Protein AF-A0A8J6BMU9-F1 (afdb_monomer)

pLDDT: mean 85.77, std 18.27, range [33.25, 98.38]

InterPro domains:
  IPR005627 CutC-like [PF03932] (1-77)
  IPR005627 CutC-like [PTHR12598] (1-85)
  IPR036822 CutC-like domain superfamily [G3DSA:3.20.20.380] (1-110)
  IPR036822 CutC-like domain superfamily [SSF110395] (2-91)

Organism: Eleutherodactylus coqui (NCBI:txid57060)

Foldseek 3Di:
DDPDPLVVLVVCLVVQEQEDEDCLPDQHVQVNLVSLLVSCVSCVNSHAYAYGHPDDPVCPVVSCVSNVHDHYDDPPDDDDDDPPPDDDDPVVVVVVVVVVVPDDPVVVVVVVVVPDD

Sequence (117 aa):
MVYDPLLAMETLISLGFERVLTSGCDSSALEGLPLIKRLVEQAKGRIIVMPGGGITERNLHRILEGAGVEEFHCSARSTKESLMKYRYGAELRSHLIQIISTLEHSEMSFLLSETTP

Solvent-accessible surface area (backbone atoms only — not comparable to full-atom values): 7165 Å² total; per-residue (Å²): 142,71,93,55,64,70,62,48,48,56,50,42,45,75,70,64,43,66,64,45,83,39,20,38,93,43,95,20,24,75,76,10,30,72,49,40,22,52,50,39,66,68,36,69,79,66,33,44,59,23,43,23,42,87,54,43,91,91,49,41,66,62,44,34,68,64,32,71,46,93,52,71,45,65,80,86,77,78,93,73,84,78,85,64,87,77,72,87,54,73,71,56,55,56,50,50,54,51,50,60,73,71,51,60,81,77,62,60,62,59,66,65,61,77,74,59,136

Structure (mmCIF, N/CA/C/O backbone):
data_AF-A0A8J6BMU9-F1
#
_entry.id   AF-A0A8J6BMU9-F1
#
loop_
_atom_site.group_PDB
_atom_site.id
_atom_site.type_symbol
_atom_site.label_atom_id
_atom_site.label_alt_id
_atom_site.label_comp_id
_atom_site.label_asym_id
_atom_site.label_entity_id
_atom_site.label_seq_id
_atom_site.pdbx_PDB_ins_code
_atom_site.Cartn_x
_atom_site.Cartn_y
_atom_site.Cartn_z
_atom_site.occupancy
_atom_site.B_iso_or_equiv
_atom_site.auth_seq_id
_atom_site.auth_comp_id
_atom_site.auth_asym_id
_atom_site.auth_atom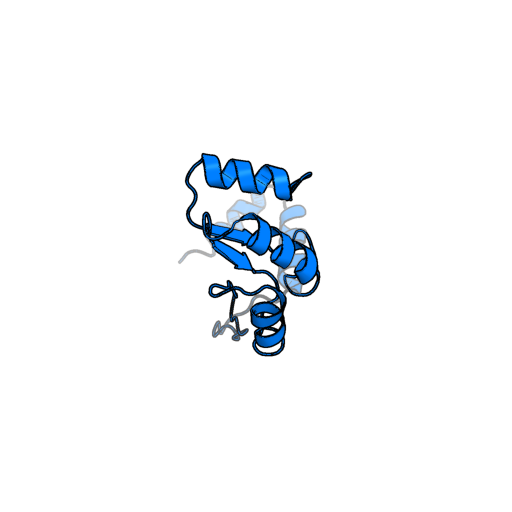_id
_atom_site.pdbx_PDB_model_num
ATOM 1 N N . MET A 1 1 ? 2.236 11.781 -1.111 1.00 79.81 1 MET A N 1
ATOM 2 C CA . MET A 1 1 ? 2.922 12.647 -0.131 1.00 79.81 1 MET A CA 1
ATOM 3 C C . MET A 1 1 ? 1.864 13.342 0.700 1.00 79.81 1 MET A C 1
ATOM 5 O O . MET A 1 1 ? 1.068 14.079 0.136 1.00 79.81 1 MET A O 1
ATOM 9 N N . VAL A 1 2 ? 1.819 13.052 1.998 1.00 96.44 2 VAL A N 1
ATOM 10 C CA . VAL A 1 2 ? 0.937 13.692 2.986 1.00 96.44 2 VAL A CA 1
ATOM 11 C C . VAL A 1 2 ? 1.763 13.968 4.236 1.00 96.44 2 VAL A C 1
ATOM 13 O O . VAL A 1 2 ? 2.700 13.222 4.511 1.00 96.44 2 VAL A O 1
ATOM 16 N N . TYR A 1 3 ? 1.447 15.039 4.960 1.00 95.94 3 TYR A N 1
ATOM 17 C CA . TYR A 1 3 ? 2.163 15.393 6.187 1.00 95.94 3 TYR A CA 1
ATOM 18 C C . TYR A 1 3 ? 1.796 14.456 7.347 1.00 95.94 3 TYR A C 1
ATOM 20 O O . TYR A 1 3 ? 2.681 13.868 7.960 1.00 95.94 3 TYR A O 1
ATOM 28 N N . ASP A 1 4 ? 0.494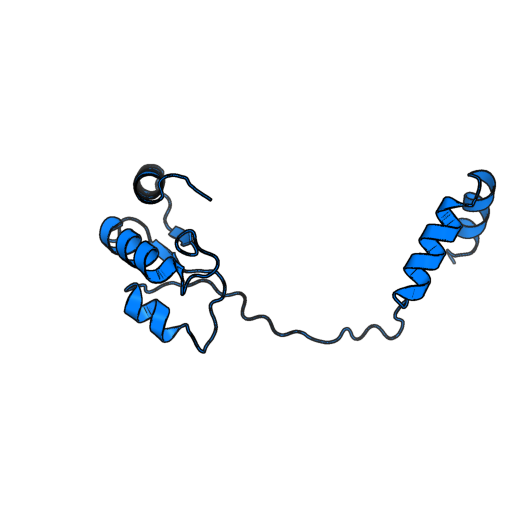 14.268 7.592 1.00 97.62 4 ASP A N 1
ATOM 29 C CA . ASP A 1 4 ? -0.027 13.337 8.597 1.00 97.62 4 ASP A CA 1
ATOM 30 C C . ASP A 1 4 ? -0.861 12.229 7.920 1.00 97.62 4 ASP A C 1
ATOM 32 O O . ASP A 1 4 ? -2.007 12.464 7.519 1.00 97.62 4 ASP A O 1
ATOM 36 N N . PRO A 1 5 ? -0.302 11.017 7.757 1.00 97.44 5 PRO A N 1
ATOM 37 C CA . PRO A 1 5 ? -0.991 9.905 7.110 1.00 97.44 5 PRO A CA 1
ATOM 38 C C . PRO A 1 5 ? -2.153 9.339 7.938 1.00 97.44 5 PRO A C 1
ATOM 40 O O . PRO A 1 5 ? -3.088 8.792 7.354 1.00 97.44 5 PRO A O 1
ATOM 43 N N . LEU A 1 6 ? -2.134 9.478 9.268 1.00 97.12 6 LEU A N 1
ATOM 44 C CA . LEU A 1 6 ? -3.194 8.958 10.138 1.00 97.12 6 LEU A CA 1
ATOM 45 C C . LEU A 1 6 ? -4.435 9.850 10.057 1.00 97.12 6 LEU A C 1
ATOM 47 O O . LEU A 1 6 ? -5.549 9.344 9.917 1.00 97.12 6 LEU A O 1
ATOM 51 N N . LEU A 1 7 ? -4.243 11.172 10.065 1.00 97.94 7 LEU A N 1
ATOM 52 C CA . LEU A 1 7 ? -5.329 12.131 9.853 1.00 97.94 7 LEU A CA 1
ATOM 53 C C . LEU A 1 7 ? -5.893 12.046 8.428 1.00 97.94 7 LEU A C 1
ATOM 55 O O . LEU A 1 7 ? -7.111 12.086 8.227 1.00 97.94 7 LEU A O 1
ATOM 59 N N . ALA A 1 8 ? -5.016 11.897 7.429 1.00 97.94 8 ALA A N 1
ATOM 60 C CA . ALA A 1 8 ? -5.438 11.720 6.044 1.00 97.94 8 ALA A CA 1
ATOM 61 C C . ALA A 1 8 ? -6.316 10.469 5.885 1.00 97.94 8 ALA A C 1
ATOM 63 O O . ALA A 1 8 ? -7.325 10.526 5.187 1.00 97.94 8 ALA A O 1
ATOM 64 N N . MET A 1 9 ? -5.991 9.373 6.578 1.00 97.62 9 MET A N 1
ATOM 65 C CA . MET A 1 9 ? -6.802 8.155 6.561 1.00 97.62 9 MET A CA 1
ATOM 66 C C . MET A 1 9 ? -8.228 8.394 7.073 1.00 97.62 9 MET A C 1
ATOM 68 O O . MET A 1 9 ? -9.184 8.030 6.394 1.00 97.62 9 MET A O 1
ATOM 72 N N . GLU A 1 10 ? -8.400 9.044 8.229 1.00 98.00 10 GLU A N 1
ATOM 73 C CA . GLU A 1 10 ? -9.744 9.350 8.754 1.00 98.00 10 GLU A CA 1
ATOM 74 C C . GLU A 1 10 ? -10.537 10.268 7.820 1.00 98.00 10 GLU A C 1
ATOM 76 O O . GLU A 1 10 ? -11.751 10.118 7.658 1.00 98.00 10 GLU A O 1
ATOM 81 N N . THR A 1 11 ? -9.840 11.188 7.152 1.00 98.19 11 THR A N 1
ATOM 82 C CA . THR A 1 11 ? -10.446 12.048 6.134 1.00 98.19 11 THR A CA 1
ATOM 83 C C . THR A 1 11 ? -10.955 11.222 4.952 1.00 98.19 11 THR A C 1
ATOM 85 O O . THR A 1 11 ? -12.101 11.387 4.543 1.00 98.19 11 THR A O 1
ATOM 88 N N . LEU A 1 12 ? -10.150 10.289 4.431 1.00 98.19 12 LEU A N 1
ATOM 89 C CA . LEU A 1 12 ? -10.549 9.407 3.327 1.00 98.19 12 LEU A CA 1
ATOM 90 C C . LEU A 1 12 ? -11.743 8.518 3.698 1.00 98.19 12 LEU A C 1
ATOM 92 O O . LEU A 1 12 ? -12.662 8.367 2.895 1.00 98.19 12 LEU A O 1
ATOM 96 N N . ILE A 1 13 ? -11.761 7.986 4.922 1.00 97.88 13 ILE A N 1
ATOM 97 C CA . ILE A 1 13 ? -12.886 7.198 5.444 1.00 97.88 13 ILE A CA 1
ATOM 98 C C . ILE A 1 13 ? -14.156 8.053 5.502 1.00 97.88 13 ILE A C 1
ATOM 100 O O . ILE A 1 13 ? -15.212 7.619 5.049 1.00 97.88 13 ILE A O 1
ATOM 104 N N . SER A 1 14 ? -14.054 9.285 6.006 1.00 98.12 14 SER A N 1
ATOM 105 C CA . SER A 1 14 ? -15.194 10.209 6.108 1.00 98.12 14 SER A CA 1
ATOM 106 C C . SER A 1 14 ? -15.754 10.612 4.740 1.00 98.12 14 SER A C 1
ATOM 108 O O . SER A 1 14 ? -16.949 10.861 4.610 1.00 98.12 14 SER A O 1
ATOM 110 N N . LEU A 1 15 ? -14.901 10.658 3.714 1.00 98.25 15 LEU A N 1
ATOM 111 C CA . LEU A 1 15 ? -15.293 10.922 2.328 1.00 98.25 15 LEU A CA 1
ATOM 112 C C . LEU A 1 15 ? -15.879 9.690 1.615 1.00 98.25 15 LEU A C 1
ATOM 114 O O . LEU A 1 15 ? -16.394 9.829 0.509 1.00 98.25 15 LEU A O 1
ATOM 118 N N . GLY A 1 16 ? -15.818 8.502 2.226 1.00 97.50 16 GLY A N 1
ATOM 119 C CA . GLY A 1 16 ? -16.407 7.278 1.680 1.00 97.50 16 GLY A CA 1
ATOM 120 C C . GLY A 1 16 ? -15.561 6.579 0.614 1.00 97.50 16 GLY A C 1
ATOM 121 O O . GLY A 1 16 ? -16.111 5.867 -0.223 1.00 97.50 16 GLY A O 1
ATOM 122 N N . PHE A 1 17 ? -14.237 6.767 0.610 1.00 98.25 17 PHE A N 1
ATOM 123 C CA . PHE A 1 17 ? -13.364 5.989 -0.274 1.00 98.25 17 PHE A CA 1
ATOM 124 C C . PHE A 1 17 ? -13.319 4.520 0.153 1.00 98.25 17 PHE A C 1
ATOM 126 O O . PHE A 1 17 ? -13.145 4.209 1.328 1.00 98.25 17 PHE A O 1
ATOM 133 N N . GLU A 1 18 ? -13.392 3.611 -0.819 1.00 97.81 18 GLU A N 1
ATOM 134 C CA . GLU A 1 18 ? -13.313 2.168 -0.558 1.00 97.81 18 GLU A CA 1
ATOM 135 C C . GLU A 1 18 ? -11.880 1.681 -0.324 1.00 97.81 18 GLU A C 1
ATOM 137 O O . GLU A 1 18 ? -11.658 0.741 0.438 1.00 97.81 18 GLU A O 1
ATOM 142 N N . ARG A 1 19 ? -10.897 2.296 -0.999 1.00 98.00 19 ARG A N 1
ATOM 143 C CA . ARG A 1 19 ? -9.495 1.860 -0.969 1.00 98.00 19 ARG A CA 1
ATOM 144 C C . ARG A 1 19 ? -8.523 3.028 -1.013 1.00 98.00 19 ARG A C 1
ATOM 146 O O . ARG A 1 19 ? -8.800 4.053 -1.635 1.00 98.00 19 ARG A O 1
ATOM 153 N N . VAL A 1 20 ? -7.336 2.819 -0.453 1.00 97.88 20 VAL A N 1
ATOM 154 C CA . VAL A 1 20 ? -6.191 3.723 -0.587 1.00 97.88 20 VAL A CA 1
ATOM 155 C C . VAL A 1 20 ? -4.943 2.963 -1.027 1.00 97.88 20 VAL A C 1
ATOM 157 O O . VAL A 1 20 ? -4.535 1.991 -0.397 1.00 97.88 20 VAL A O 1
ATOM 160 N N . LEU A 1 21 ? -4.322 3.430 -2.114 1.00 98.25 21 LEU A N 1
ATOM 161 C CA . LEU A 1 21 ? -3.026 2.945 -2.587 1.00 98.25 21 LEU A CA 1
ATOM 162 C C . LEU A 1 21 ? -1.902 3.694 -1.866 1.00 98.25 21 LEU A C 1
ATOM 164 O O . LEU A 1 21 ? -1.845 4.923 -1.924 1.00 98.25 21 LEU A O 1
ATOM 168 N N . THR A 1 22 ? -0.989 2.976 -1.211 1.00 98.12 22 THR A N 1
ATOM 169 C CA . THR A 1 22 ? 0.100 3.612 -0.453 1.00 98.12 22 THR A CA 1
ATOM 170 C C . THR A 1 22 ? 1.371 2.769 -0.409 1.00 98.12 22 THR A C 1
ATOM 172 O O . THR A 1 22 ? 1.317 1.547 -0.331 1.00 98.12 22 THR A O 1
ATOM 175 N N . SER A 1 23 ? 2.531 3.424 -0.408 1.00 97.81 23 SER A N 1
ATOM 176 C CA . SER A 1 23 ? 3.825 2.806 -0.088 1.00 97.81 23 SER A CA 1
ATOM 177 C C . SER A 1 23 ? 4.187 2.926 1.394 1.00 97.81 23 SER A C 1
ATOM 179 O O . SER A 1 23 ? 5.307 2.611 1.771 1.00 97.81 23 SER A O 1
ATOM 181 N N . GLY A 1 24 ? 3.281 3.430 2.241 1.00 97.19 24 GLY A N 1
ATOM 182 C CA . GLY A 1 24 ? 3.602 3.765 3.630 1.00 97.19 24 GLY A CA 1
ATOM 183 C C . GLY A 1 24 ? 4.444 5.034 3.755 1.00 97.19 24 GLY A C 1
ATOM 184 O O . GLY A 1 24 ? 5.258 5.132 4.665 1.00 97.19 24 GLY A O 1
ATOM 185 N N . CYS A 1 25 ? 4.245 6.000 2.850 1.00 97.19 25 CYS A N 1
ATOM 186 C CA . CYS A 1 25 ? 5.005 7.257 2.786 1.00 97.19 25 CYS A CA 1
ATOM 187 C C . CYS A 1 25 ? 6.529 7.072 2.654 1.00 97.19 25 CYS A C 1
ATOM 189 O O . CYS A 1 25 ? 7.280 7.993 2.962 1.00 97.19 25 CYS A O 1
ATOM 191 N N . ASP A 1 26 ? 6.961 5.918 2.143 1.00 97.62 26 ASP A N 1
ATOM 192 C CA . ASP A 1 26 ? 8.361 5.597 1.879 1.00 97.62 26 ASP A CA 1
ATOM 193 C C . ASP A 1 26 ? 8.586 5.292 0.385 1.00 97.62 26 ASP A C 1
ATOM 195 O O . ASP A 1 26 ? 7.655 5.246 -0.428 1.00 97.62 26 ASP A O 1
ATOM 199 N N . SER A 1 27 ? 9.845 5.081 0.023 1.00 96.88 27 SER A N 1
ATOM 200 C CA . SER A 1 27 ? 10.352 4.707 -1.296 1.00 96.88 27 SER A CA 1
ATOM 201 C C . SER A 1 27 ? 9.774 3.396 -1.846 1.00 96.88 27 SER A C 1
ATOM 203 O O . SER A 1 27 ? 9.659 3.237 -3.063 1.00 96.88 27 SER A O 1
ATOM 205 N N . SER A 1 28 ? 9.379 2.460 -0.978 1.00 97.38 28 SER A N 1
ATOM 206 C CA . SER A 1 28 ? 8.703 1.217 -1.360 1.00 97.38 28 SER A CA 1
ATOM 207 C C . SER A 1 28 ? 7.748 0.737 -0.269 1.00 97.38 28 SER A C 1
ATOM 209 O O . SER A 1 28 ? 7.910 1.081 0.899 1.00 97.38 28 SER A O 1
ATOM 211 N N . ALA A 1 29 ? 6.787 -0.116 -0.636 1.00 97.50 29 ALA A N 1
ATOM 212 C CA . ALA A 1 29 ? 5.861 -0.724 0.319 1.00 97.50 29 ALA A CA 1
ATOM 213 C C . ALA A 1 29 ? 6.560 -1.589 1.381 1.00 97.50 29 ALA A C 1
ATOM 215 O O . ALA A 1 29 ? 6.017 -1.772 2.466 1.00 97.50 29 ALA A O 1
ATOM 216 N N . LEU A 1 30 ? 7.746 -2.133 1.080 1.00 97.50 30 LEU A N 1
ATOM 217 C CA . LEU A 1 30 ? 8.506 -2.924 2.048 1.00 97.50 30 LEU A CA 1
ATOM 218 C C . LEU A 1 30 ? 9.160 -2.035 3.115 1.00 97.50 30 LEU A C 1
ATOM 220 O O . LEU A 1 30 ? 9.132 -2.395 4.288 1.00 97.50 30 LEU A O 1
ATOM 224 N N . GLU A 1 31 ? 9.699 -0.878 2.725 1.00 97.88 31 GLU A N 1
ATOM 225 C CA . GLU A 1 31 ? 10.297 0.082 3.667 1.00 97.88 31 GLU A CA 1
ATOM 226 C C . GLU A 1 31 ? 9.215 0.765 4.520 1.00 97.88 31 GLU A C 1
ATOM 228 O O . GLU A 1 31 ? 9.322 0.833 5.743 1.00 97.88 31 GLU A O 1
ATOM 233 N N . GLY A 1 32 ? 8.097 1.162 3.903 1.00 97.75 32 GLY A N 1
ATOM 234 C CA . GLY A 1 32 ? 6.959 1.764 4.605 1.00 97.75 32 GLY A CA 1
ATOM 235 C C . GLY A 1 32 ? 6.046 0.767 5.328 1.00 97.75 32 GLY A C 1
ATOM 236 O O . GLY A 1 32 ? 4.990 1.155 5.839 1.00 97.75 32 GLY A O 1
ATOM 237 N N . LEU A 1 33 ? 6.424 -0.514 5.393 1.00 98.06 33 LEU A N 1
ATOM 238 C CA . LEU A 1 33 ? 5.621 -1.591 5.976 1.00 98.06 33 LEU A CA 1
ATOM 239 C C . LEU A 1 33 ? 5.138 -1.298 7.413 1.00 98.06 33 LEU A C 1
ATOM 241 O O . LEU A 1 33 ? 3.956 -1.531 7.684 1.00 98.06 33 LEU A O 1
ATOM 245 N N . PRO A 1 34 ? 5.960 -0.735 8.329 1.00 98.12 34 PRO A N 1
ATOM 246 C CA . PRO A 1 34 ? 5.495 -0.398 9.675 1.00 98.12 34 PRO A CA 1
ATOM 247 C C . PRO A 1 34 ? 4.355 0.626 9.679 1.00 98.12 34 PRO A C 1
ATOM 249 O O . PRO A 1 34 ? 3.437 0.525 10.494 1.00 98.12 34 PRO A O 1
ATOM 252 N N . LEU A 1 35 ? 4.385 1.608 8.769 1.00 98.12 35 LEU A N 1
ATOM 253 C CA . LEU A 1 35 ? 3.302 2.581 8.656 1.00 98.12 35 LEU A CA 1
ATOM 254 C C . LEU A 1 35 ? 2.057 1.941 8.043 1.00 98.12 35 LEU A C 1
ATOM 256 O O . LEU A 1 35 ? 0.962 2.165 8.548 1.00 98.12 35 LEU A O 1
ATOM 260 N N . ILE A 1 36 ? 2.213 1.124 6.998 1.00 98.19 36 ILE A N 1
ATOM 261 C CA . ILE A 1 36 ? 1.090 0.414 6.369 1.00 98.19 36 ILE A CA 1
ATOM 262 C C . ILE A 1 36 ? 0.350 -0.427 7.413 1.00 98.19 36 ILE A C 1
ATOM 264 O O . ILE A 1 36 ? -0.870 -0.323 7.510 1.00 98.19 36 ILE A O 1
ATOM 268 N N . LYS A 1 37 ? 1.073 -1.171 8.257 1.00 98.19 37 LYS A N 1
ATOM 269 C CA . LYS A 1 37 ? 0.477 -1.945 9.353 1.00 98.19 37 LYS A CA 1
ATOM 270 C C . LYS A 1 37 ? -0.360 -1.070 10.295 1.00 98.19 37 LYS A C 1
ATOM 272 O O . LYS A 1 37 ? -1.512 -1.390 10.569 1.00 98.19 37 LYS A O 1
ATOM 277 N N . ARG A 1 38 ? 0.177 0.072 10.738 1.00 98.00 38 ARG A N 1
ATOM 278 C CA . ARG A 1 38 ? -0.557 1.022 11.599 1.00 98.00 38 ARG A CA 1
A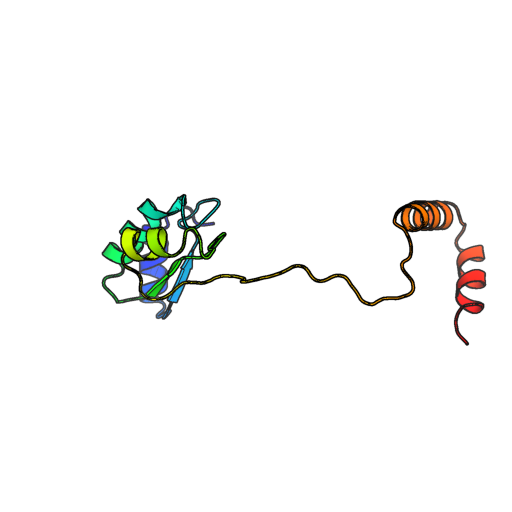TOM 279 C C . ARG A 1 38 ? -1.815 1.565 10.921 1.00 98.00 38 ARG A C 1
ATOM 281 O O . ARG A 1 38 ? -2.837 1.745 11.575 1.00 98.00 38 ARG A O 1
ATOM 288 N N . LEU A 1 39 ? -1.744 1.826 9.617 1.00 97.94 39 LEU A N 1
ATOM 289 C CA . LEU A 1 39 ? -2.878 2.301 8.827 1.00 97.94 39 LEU A CA 1
ATOM 290 C C . LEU A 1 39 ? -3.969 1.231 8.701 1.00 97.94 39 LEU A C 1
ATOM 292 O O . LEU A 1 39 ? -5.142 1.564 8.827 1.00 97.94 39 LEU A O 1
ATOM 296 N N . VAL A 1 40 ? -3.598 -0.039 8.515 1.00 97.81 40 VAL A N 1
ATOM 297 C CA . VAL A 1 40 ? -4.533 -1.178 8.512 1.00 97.81 40 VAL A CA 1
ATOM 298 C C . VAL A 1 40 ? -5.221 -1.316 9.873 1.00 97.81 40 VAL A C 1
ATOM 300 O O . VAL A 1 40 ? -6.451 -1.374 9.949 1.00 97.81 40 VAL A O 1
ATOM 303 N N . GLU A 1 41 ? -4.440 -1.290 10.956 1.00 97.38 41 GLU A N 1
ATOM 304 C CA . GLU A 1 41 ? -4.946 -1.360 12.333 1.00 97.38 41 GLU A CA 1
ATOM 305 C C . GLU A 1 41 ? -5.900 -0.200 12.657 1.00 97.38 41 GLU A C 1
ATOM 307 O O . GLU A 1 41 ? -6.932 -0.403 13.300 1.00 97.38 41 GLU A O 1
ATOM 312 N N . GLN A 1 42 ? -5.592 1.014 12.190 1.00 96.88 42 GLN A N 1
ATOM 313 C CA . GLN A 1 42 ? -6.460 2.178 12.353 1.00 96.88 42 GLN A CA 1
ATOM 314 C C . GLN A 1 42 ? -7.723 2.077 11.488 1.00 96.88 42 GLN A C 1
ATOM 316 O O . GLN A 1 42 ? -8.816 2.405 11.956 1.00 96.88 42 GLN A O 1
ATOM 321 N N . ALA A 1 43 ? -7.601 1.617 10.240 1.00 96.69 43 ALA A N 1
ATOM 322 C CA . ALA A 1 43 ? -8.717 1.515 9.307 1.00 96.69 43 ALA A CA 1
ATOM 323 C C . ALA A 1 43 ? -9.814 0.581 9.836 1.00 96.69 43 ALA A C 1
ATOM 325 O O . ALA A 1 43 ? -10.993 0.891 9.665 1.00 96.69 43 ALA A O 1
ATOM 326 N N . LYS A 1 44 ? -9.455 -0.512 10.531 1.00 96.12 44 LYS A N 1
ATOM 327 C CA . LYS A 1 44 ? -10.406 -1.487 11.112 1.00 96.12 44 LYS A CA 1
ATOM 328 C C . LYS A 1 44 ? -11.455 -1.970 10.098 1.00 96.12 44 LYS A C 1
ATOM 330 O O . LYS A 1 44 ? -12.632 -2.090 10.425 1.00 96.12 44 LYS A O 1
ATOM 335 N N . GLY A 1 45 ? -11.042 -2.162 8.845 1.00 95.56 45 GLY A N 1
ATOM 336 C CA . GLY A 1 45 ? -11.923 -2.588 7.752 1.00 95.56 45 GLY A CA 1
ATOM 337 C C . GLY A 1 45 ? -12.874 -1.516 7.203 1.00 95.56 45 GLY A C 1
ATOM 338 O O . GLY A 1 45 ? -13.656 -1.821 6.313 1.00 95.56 45 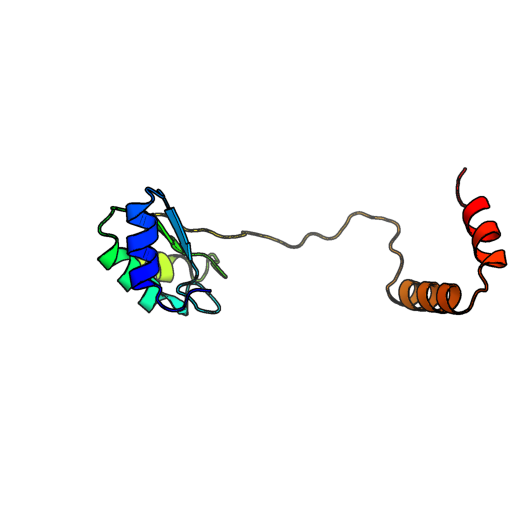GLY A O 1
ATOM 339 N N . ARG A 1 46 ? -12.816 -0.262 7.682 1.00 97.69 46 ARG A N 1
ATOM 340 C CA . ARG A 1 46 ? -13.638 0.851 7.155 1.00 97.69 46 ARG A CA 1
ATOM 341 C C . ARG A 1 46 ? -13.214 1.297 5.751 1.00 97.69 46 ARG A C 1
ATOM 343 O O . ARG A 1 46 ? -14.023 1.841 5.013 1.00 97.69 46 ARG A O 1
ATOM 350 N N . ILE A 1 47 ? -11.943 1.091 5.420 1.00 98.06 47 ILE A N 1
ATOM 351 C CA . ILE A 1 47 ? -11.327 1.346 4.117 1.00 98.06 47 ILE A CA 1
ATOM 352 C C . ILE A 1 47 ? -10.236 0.298 3.904 1.00 98.06 47 ILE A C 1
ATOM 354 O O . ILE A 1 47 ? -9.552 -0.098 4.853 1.00 98.06 47 ILE A O 1
ATOM 358 N N . ILE A 1 48 ? -10.061 -0.155 2.668 1.00 98.25 48 ILE A N 1
ATOM 359 C CA . ILE A 1 48 ? -9.009 -1.106 2.317 1.00 98.25 48 ILE A CA 1
ATOM 360 C C . ILE A 1 48 ? -7.691 -0.353 2.134 1.00 98.25 48 ILE A C 1
ATOM 362 O O . ILE A 1 48 ? -7.575 0.561 1.314 1.00 98.25 48 ILE A O 1
ATOM 366 N N . VAL A 1 49 ? -6.668 -0.764 2.878 1.00 98.19 49 VAL A N 1
ATOM 367 C CA . VAL A 1 49 ? -5.301 -0.269 2.695 1.00 98.19 49 VAL A CA 1
ATOM 368 C C . VAL A 1 49 ? -4.585 -1.199 1.727 1.00 98.19 49 VAL A C 1
ATOM 370 O O . VAL A 1 49 ? -4.271 -2.334 2.068 1.00 98.19 49 VAL A O 1
ATOM 373 N N . MET A 1 50 ? -4.329 -0.710 0.516 1.00 98.38 50 MET A N 1
ATOM 374 C CA . MET A 1 50 ? -3.694 -1.472 -0.553 1.00 98.38 50 MET A CA 1
ATOM 375 C C . MET A 1 50 ? -2.227 -1.036 -0.692 1.00 98.38 50 MET A C 1
ATOM 377 O O . MET A 1 50 ? -1.953 0.018 -1.281 1.00 98.38 50 MET A O 1
ATOM 381 N N . PRO A 1 51 ? -1.252 -1.795 -0.158 1.00 98.00 51 PRO A N 1
ATOM 382 C CA . PRO A 1 51 ? 0.153 -1.493 -0.364 1.00 98.00 51 PRO A CA 1
ATOM 383 C C . PRO A 1 51 ? 0.540 -1.543 -1.842 1.00 98.00 51 PRO A C 1
ATOM 385 O O . PRO A 1 51 ? 0.118 -2.421 -2.597 1.00 98.00 51 PRO A O 1
ATOM 388 N N . GLY A 1 52 ? 1.404 -0.615 -2.243 1.00 96.81 52 GLY A N 1
ATOM 389 C CA . GLY A 1 52 ? 1.988 -0.567 -3.576 1.00 96.81 52 GLY A CA 1
ATOM 390 C C . GLY A 1 52 ? 3.309 0.194 -3.605 1.00 96.81 52 GLY A C 1
ATOM 391 O O . GLY A 1 52 ? 3.634 0.955 -2.700 1.00 96.81 52 GLY A O 1
ATOM 392 N N . GLY A 1 53 ? 4.082 -0.021 -4.669 1.00 95.62 53 GLY A N 1
ATOM 393 C CA . GLY A 1 53 ? 5.427 0.538 -4.827 1.00 95.62 53 GLY A CA 1
ATOM 394 C C . GLY A 1 53 ? 6.509 -0.512 -4.583 1.00 95.62 53 GLY A C 1
ATOM 395 O O . GLY A 1 53 ? 6.763 -0.914 -3.451 1.00 95.62 53 GLY A O 1
ATOM 396 N N . GLY A 1 54 ? 7.141 -0.973 -5.665 1.00 95.06 54 GLY A N 1
ATOM 397 C CA . GLY A 1 54 ? 8.243 -1.940 -5.598 1.00 95.06 54 GLY A CA 1
ATOM 398 C C . GLY A 1 54 ? 7.848 -3.365 -5.184 1.00 95.06 54 GLY A C 1
ATOM 399 O O . GLY A 1 54 ? 8.721 -4.145 -4.805 1.00 95.06 54 GLY A O 1
ATOM 400 N N . ILE A 1 55 ? 6.561 -3.729 -5.243 1.00 97.38 55 ILE A N 1
ATOM 401 C CA . ILE A 1 55 ? 6.111 -5.095 -4.937 1.00 97.38 55 ILE A CA 1
ATOM 402 C C . ILE A 1 55 ? 6.524 -6.047 -6.066 1.00 97.38 55 ILE A C 1
ATOM 404 O O . ILE A 1 55 ? 6.267 -5.795 -7.244 1.00 97.38 55 ILE A O 1
ATOM 408 N N . THR A 1 56 ? 7.165 -7.147 -5.681 1.00 96.69 56 THR A N 1
ATOM 409 C CA . THR A 1 56 ? 7.663 -8.229 -6.536 1.00 96.69 56 THR A CA 1
ATOM 410 C C . THR A 1 56 ? 7.342 -9.576 -5.891 1.00 96.69 56 THR A C 1
ATOM 412 O O . THR A 1 56 ? 7.056 -9.655 -4.698 1.00 96.69 56 THR A O 1
ATOM 415 N N . GLU A 1 57 ? 7.479 -10.664 -6.643 1.00 95.44 57 GLU A N 1
ATOM 416 C CA . GLU A 1 57 ? 7.346 -12.036 -6.124 1.00 95.44 57 GLU A CA 1
ATOM 417 C C . GLU A 1 57 ? 8.229 -12.321 -4.890 1.00 95.44 57 GLU A C 1
ATOM 419 O O . GLU A 1 57 ? 7.852 -13.100 -4.021 1.00 95.44 57 GLU A O 1
ATOM 424 N N . ARG A 1 58 ? 9.381 -11.645 -4.767 1.00 96.62 58 ARG A N 1
ATOM 425 C CA . ARG A 1 58 ? 10.366 -11.879 -3.697 1.00 96.62 58 ARG A CA 1
ATOM 426 C C . ARG A 1 58 ? 9.992 -11.234 -2.366 1.00 96.62 58 ARG A C 1
ATOM 428 O O . ARG A 1 58 ? 10.464 -11.678 -1.324 1.00 96.62 58 ARG A O 1
ATOM 435 N N . ASN A 1 59 ? 9.211 -10.155 -2.393 1.00 96.69 59 ASN A N 1
ATOM 436 C CA . ASN A 1 59 ? 8.845 -9.399 -1.191 1.00 96.69 59 ASN A CA 1
ATOM 437 C C . ASN A 1 59 ? 7.348 -9.459 -0.866 1.00 96.69 59 ASN A C 1
ATOM 439 O O . ASN A 1 59 ? 6.980 -9.103 0.251 1.00 96.69 59 ASN A O 1
ATOM 443 N N . LEU A 1 60 ? 6.514 -9.964 -1.782 1.00 96.31 60 LEU A N 1
ATOM 444 C CA . LEU A 1 60 ? 5.063 -10.032 -1.621 1.00 96.31 60 LEU A CA 1
ATOM 445 C C . LEU A 1 60 ? 4.653 -10.683 -0.296 1.00 96.31 60 LEU A C 1
ATOM 447 O O . LEU A 1 60 ? 3.936 -10.065 0.482 1.00 96.31 60 LEU A O 1
ATOM 451 N N . HIS A 1 61 ? 5.167 -11.879 -0.000 1.00 96.62 61 HIS A N 1
ATOM 452 C CA . HIS A 1 61 ? 4.810 -12.621 1.215 1.00 96.62 61 HIS A CA 1
ATOM 453 C C . HIS A 1 61 ? 5.073 -11.820 2.496 1.00 96.62 61 HIS A C 1
ATOM 455 O O . HIS A 1 61 ? 4.223 -11.737 3.376 1.00 96.62 61 HIS A O 1
ATOM 461 N N . ARG A 1 62 ? 6.233 -11.155 2.569 1.00 96.94 62 ARG A N 1
ATOM 462 C CA . ARG A 1 62 ? 6.620 -10.331 3.724 1.00 96.94 62 ARG A CA 1
ATOM 463 C C . ARG A 1 62 ? 5.695 -9.131 3.907 1.00 96.94 62 ARG A C 1
ATOM 465 O O . ARG A 1 62 ? 5.442 -8.735 5.039 1.00 96.94 62 ARG A O 1
ATOM 472 N N . ILE A 1 63 ? 5.219 -8.546 2.808 1.00 97.38 63 ILE A N 1
ATOM 473 C CA . ILE A 1 63 ? 4.308 -7.399 2.841 1.00 97.38 63 ILE A CA 1
ATOM 474 C C . ILE A 1 63 ? 2.914 -7.845 3.285 1.00 97.38 63 ILE A C 1
ATOM 476 O O . ILE A 1 63 ? 2.349 -7.220 4.178 1.00 97.38 63 ILE A O 1
ATOM 480 N N . LEU A 1 64 ? 2.386 -8.934 2.715 1.00 96.50 64 LEU A N 1
ATOM 481 C CA . LEU A 1 64 ? 1.057 -9.450 3.060 1.00 96.50 64 LEU A CA 1
ATOM 482 C C . LEU A 1 64 ? 0.973 -9.839 4.540 1.00 96.50 64 LEU A C 1
ATOM 484 O O . LEU A 1 64 ? 0.101 -9.347 5.253 1.00 96.50 64 LEU A O 1
ATOM 488 N N . GLU A 1 65 ? 1.920 -10.644 5.029 1.00 96.00 65 GLU A N 1
ATOM 4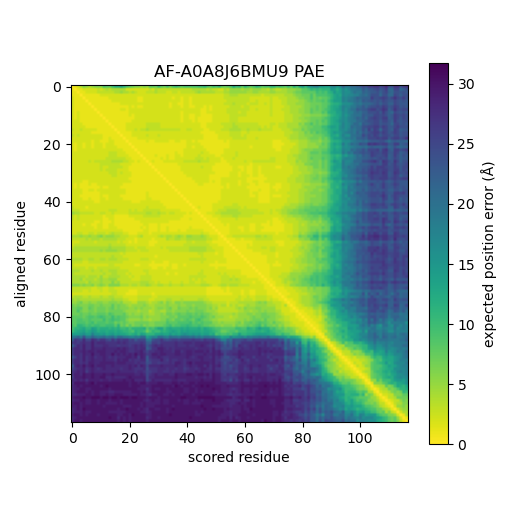89 C CA . GLU A 1 65 ? 1.951 -11.056 6.438 1.00 96.00 65 GLU A CA 1
ATOM 490 C C . GLU A 1 65 ? 2.277 -9.898 7.382 1.00 96.00 65 GLU A C 1
ATOM 492 O O . GLU A 1 65 ? 1.689 -9.770 8.453 1.00 96.00 65 GLU A O 1
ATOM 497 N N . GLY A 1 66 ? 3.224 -9.040 6.993 1.00 95.69 66 GLY A N 1
ATOM 498 C CA . GLY A 1 66 ? 3.694 -7.951 7.839 1.00 95.69 66 GLY A CA 1
ATOM 499 C C . GLY A 1 66 ? 2.657 -6.847 8.042 1.00 95.69 66 GLY A C 1
ATOM 500 O O . GLY A 1 66 ? 2.595 -6.269 9.127 1.00 95.69 66 GLY A O 1
ATOM 501 N N . ALA A 1 67 ? 1.847 -6.563 7.019 1.00 94.50 67 ALA A N 1
ATOM 502 C CA . ALA A 1 67 ? 0.786 -5.563 7.083 1.00 94.50 67 ALA A CA 1
ATOM 503 C C . ALA A 1 67 ? -0.589 -6.145 7.441 1.00 94.50 67 ALA A C 1
ATOM 505 O O . ALA A 1 67 ? -1.450 -5.384 7.874 1.00 94.50 67 ALA A O 1
ATOM 506 N N . GLY A 1 68 ? -0.804 -7.454 7.267 1.00 94.62 68 GLY A N 1
ATOM 507 C CA . GLY A 1 68 ? -2.113 -8.082 7.460 1.00 94.62 68 GLY A CA 1
ATOM 508 C C . GLY A 1 68 ? -3.139 -7.618 6.425 1.00 94.62 68 GLY A C 1
ATOM 509 O O . GLY A 1 68 ? -4.264 -7.283 6.785 1.00 94.62 68 GLY A O 1
ATOM 510 N N . VAL A 1 69 ? -2.732 -7.533 5.156 1.00 94.81 69 VAL A N 1
ATOM 511 C CA . VAL A 1 69 ? -3.580 -7.053 4.051 1.00 94.81 69 VAL A CA 1
ATOM 512 C C . VAL A 1 69 ? -3.974 -8.180 3.104 1.00 94.81 69 VAL A C 1
ATOM 514 O O . VAL A 1 69 ? -3.229 -9.141 2.918 1.00 94.81 69 VAL A O 1
ATOM 517 N N . GLU A 1 70 ? -5.120 -8.011 2.450 1.00 91.25 70 GLU A N 1
ATOM 518 C CA . GLU A 1 70 ? -5.641 -8.954 1.451 1.00 91.25 70 GLU A CA 1
ATOM 519 C C . GLU A 1 70 ? -5.475 -8.442 0.010 1.00 91.25 70 GLU A C 1
ATOM 521 O O . GLU A 1 70 ? -5.375 -9.232 -0.927 1.00 91.25 70 GLU A O 1
ATOM 526 N N . GLU A 1 71 ? -5.389 -7.122 -0.178 1.00 97.19 71 GLU A N 1
ATOM 527 C CA . GLU A 1 71 ? -5.224 -6.483 -1.486 1.00 97.19 71 GLU A CA 1
ATOM 528 C C . GLU A 1 71 ? -3.836 -5.843 -1.617 1.00 97.19 71 GLU A C 1
ATOM 530 O O . GLU A 1 71 ? -3.310 -5.271 -0.665 1.00 97.19 71 GLU A O 1
ATOM 535 N N . PHE A 1 72 ? -3.238 -5.897 -2.809 1.00 97.50 72 PHE A N 1
ATOM 536 C CA . PHE A 1 72 ? -1.957 -5.250 -3.109 1.00 97.50 72 PHE A CA 1
ATOM 537 C C . PHE A 1 72 ? -1.902 -4.778 -4.565 1.00 97.50 72 PHE A C 1
ATOM 539 O O . PHE A 1 72 ? -2.576 -5.319 -5.440 1.00 97.50 72 PHE A O 1
ATOM 546 N N . HIS A 1 73 ? -1.053 -3.788 -4.844 1.00 97.75 73 HIS A N 1
ATOM 547 C CA . HIS A 1 73 ? -0.849 -3.253 -6.188 1.00 97.75 73 HIS A CA 1
ATOM 548 C C . HIS A 1 73 ? 0.593 -3.460 -6.664 1.00 97.75 73 HIS A C 1
ATOM 550 O O . HIS A 1 73 ? 1.553 -3.049 -6.006 1.00 97.75 73 HIS A O 1
ATOM 556 N N . CYS A 1 74 ? 0.759 -4.043 -7.853 1.00 96.62 74 CYS A N 1
ATOM 557 C CA . CYS A 1 74 ? 2.063 -4.224 -8.483 1.00 96.62 74 CYS A CA 1
ATOM 558 C C . CYS A 1 74 ? 2.009 -3.946 -9.989 1.00 96.62 74 CYS A C 1
ATOM 560 O O . CYS A 1 74 ? 0.973 -4.106 -10.631 1.00 96.62 74 CYS A O 1
ATOM 562 N N . SER A 1 75 ? 3.146 -3.546 -10.564 1.00 95.00 75 SER A N 1
ATOM 563 C CA . SER A 1 75 ? 3.237 -3.279 -12.004 1.00 95.00 75 SER A CA 1
ATOM 564 C C . SER A 1 75 ? 3.411 -4.556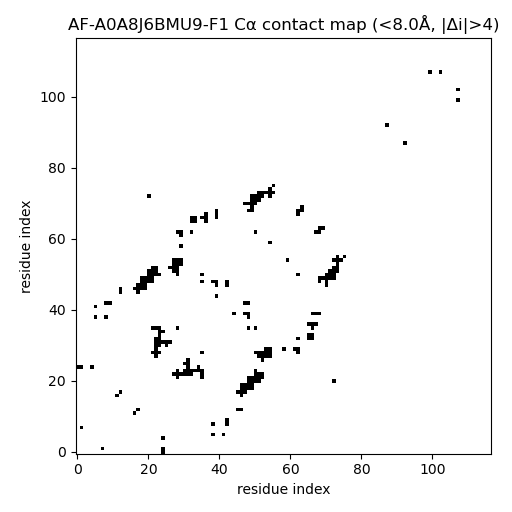 -12.831 1.00 95.00 75 SER A C 1
ATOM 566 O O . SER A 1 75 ? 3.055 -4.558 -14.005 1.00 95.00 75 SER A O 1
ATOM 568 N N . ALA A 1 76 ? 4.021 -5.601 -12.253 1.00 93.19 76 ALA A N 1
ATOM 569 C CA . ALA A 1 76 ? 4.316 -6.887 -12.904 1.00 93.19 76 ALA A CA 1
ATOM 570 C C . ALA A 1 76 ? 4.918 -6.762 -14.326 1.00 93.19 76 ALA A C 1
ATOM 572 O O . ALA A 1 76 ? 4.631 -7.551 -15.226 1.00 93.19 76 ALA A O 1
ATOM 573 N N . ARG A 1 77 ? 5.746 -5.732 -14.553 1.00 93.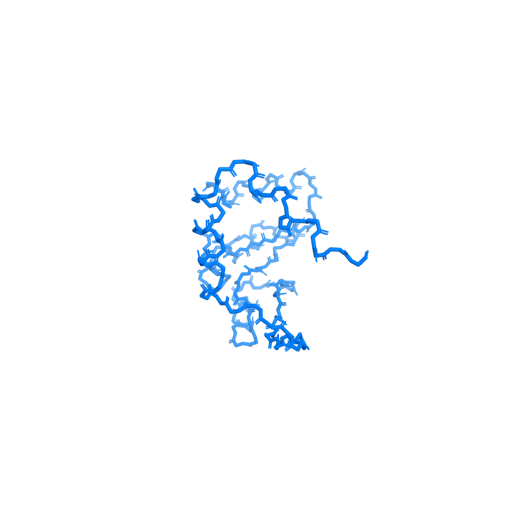69 77 ARG A N 1
ATOM 574 C CA . ARG A 1 77 ? 6.293 -5.419 -15.878 1.00 93.69 77 ARG A CA 1
ATOM 575 C C . ARG A 1 77 ? 7.520 -6.274 -16.171 1.00 93.69 77 ARG A C 1
ATOM 577 O O . ARG A 1 77 ? 8.396 -6.421 -15.327 1.00 93.69 77 ARG A O 1
ATOM 584 N N . SER A 1 78 ? 7.618 -6.732 -17.414 1.00 94.00 78 SER A N 1
ATOM 585 C CA . SER A 1 78 ? 8.860 -7.214 -18.017 1.00 94.00 78 SER A CA 1
ATOM 586 C C . SER A 1 78 ? 9.221 -6.315 -19.196 1.00 94.00 78 SER A C 1
ATOM 588 O O . SER A 1 78 ? 8.345 -5.833 -19.920 1.00 94.00 78 SER A O 1
ATOM 590 N N . THR A 1 79 ? 10.512 -6.047 -19.375 1.00 95.44 79 THR A N 1
ATOM 591 C CA . THR A 1 79 ? 10.994 -5.309 -20.544 1.00 95.44 79 THR A CA 1
ATOM 592 C C . THR A 1 79 ? 10.995 -6.244 -21.745 1.00 95.44 79 THR A C 1
ATOM 594 O O . THR A 1 79 ? 11.531 -7.348 -21.676 1.00 95.44 79 THR A O 1
ATOM 597 N N . LYS A 1 80 ? 10.402 -5.798 -22.853 1.00 95.81 80 LYS A N 1
ATOM 598 C CA . LYS A 1 80 ? 10.492 -6.473 -24.148 1.00 95.81 80 LYS A CA 1
ATOM 599 C C . LYS A 1 80 ? 11.162 -5.546 -25.143 1.00 95.81 80 LYS A C 1
ATOM 601 O O . LYS A 1 80 ? 10.846 -4.359 -25.197 1.00 95.81 80 LYS A O 1
A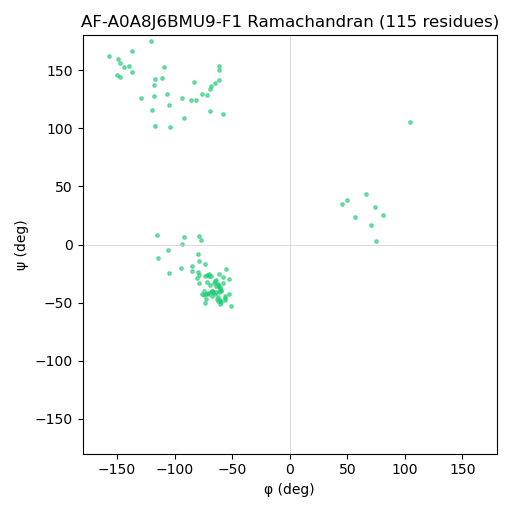TOM 606 N N . GLU A 1 81 ? 12.064 -6.108 -25.933 1.00 93.69 81 GLU A N 1
ATOM 607 C CA . GLU A 1 81 ? 12.696 -5.376 -27.020 1.00 93.69 81 GLU A CA 1
ATOM 608 C C . GLU A 1 81 ? 11.668 -4.989 -28.084 1.00 93.69 81 GLU A C 1
ATOM 610 O O . GLU A 1 81 ? 10.790 -5.772 -28.452 1.00 93.69 81 GLU A O 1
ATOM 615 N N . SER A 1 82 ? 11.794 -3.763 -28.593 1.00 91.88 82 SER A N 1
ATOM 616 C CA . SER A 1 82 ? 10.963 -3.294 -29.697 1.00 91.88 82 SER A CA 1
ATOM 617 C C . SER A 1 82 ? 11.324 -4.029 -30.986 1.00 91.88 82 SER A C 1
ATOM 619 O O . SER A 1 82 ? 12.500 -4.111 -31.353 1.00 91.88 82 SER A O 1
ATOM 621 N N . LEU A 1 83 ? 10.298 -4.488 -31.710 1.00 93.62 83 LEU A N 1
ATOM 622 C CA . LEU A 1 83 ? 10.426 -5.117 -33.029 1.00 93.62 83 LEU A CA 1
ATOM 623 C C . LEU A 1 83 ? 10.669 -4.102 -34.163 1.00 93.62 83 LEU A C 1
ATOM 625 O O . LEU A 1 83 ? 10.704 -4.484 -35.333 1.00 93.62 83 LEU A O 1
ATOM 629 N N . MET A 1 84 ? 10.822 -2.812 -33.842 1.00 91.81 84 MET A N 1
ATOM 630 C CA . MET A 1 84 ? 11.171 -1.786 -34.822 1.00 91.81 84 MET A CA 1
ATOM 631 C C . MET A 1 84 ? 12.491 -2.130 -35.516 1.00 91.81 84 MET A C 1
ATOM 633 O O . MET A 1 84 ? 13.559 -2.084 -34.904 1.00 91.81 84 MET A O 1
ATOM 637 N N . LYS A 1 85 ? 12.398 -2.440 -36.814 1.00 86.00 85 LYS A N 1
ATOM 638 C CA . LYS A 1 85 ? 13.547 -2.757 -37.678 1.00 86.00 85 LYS A CA 1
ATOM 639 C C . LYS A 1 85 ? 14.471 -1.557 -37.870 1.00 86.00 85 LYS A C 1
ATOM 641 O O . LYS A 1 85 ? 15.678 -1.724 -37.980 1.00 86.00 85 LYS A O 1
ATOM 646 N N . TYR A 1 86 ? 13.899 -0.355 -37.893 1.00 84.00 86 TYR A N 1
ATOM 647 C CA . TYR A 1 86 ? 14.640 0.893 -37.987 1.00 84.00 86 TYR A CA 1
ATOM 648 C C . TYR A 1 86 ? 14.668 1.587 -36.625 1.00 84.00 86 TYR A C 1
ATOM 650 O O . TYR A 1 86 ? 13.620 1.900 -36.057 1.00 84.00 86 TYR A O 1
ATOM 658 N N . ARG A 1 87 ? 15.871 1.812 -36.096 1.00 79.75 87 ARG A N 1
ATOM 659 C CA . ARG A 1 87 ? 16.107 2.552 -34.854 1.00 79.75 87 ARG A CA 1
ATOM 660 C C . ARG A 1 87 ? 16.980 3.758 -35.197 1.00 79.75 87 ARG A C 1
ATOM 662 O O . ARG A 1 87 ? 18.122 3.579 -35.604 1.00 79.75 87 ARG A O 1
ATOM 669 N N . TYR A 1 88 ? 16.467 4.976 -35.019 1.00 78.25 88 TYR A N 1
ATOM 670 C CA . TYR A 1 88 ? 17.330 6.161 -35.027 1.00 78.25 88 TYR A CA 1
ATOM 671 C C . TYR A 1 88 ? 18.191 6.123 -33.761 1.00 78.25 88 TYR A C 1
ATOM 673 O O . TYR A 1 88 ? 17.659 6.173 -32.647 1.00 78.25 88 TYR A O 1
ATOM 681 N N . GLY A 1 89 ? 19.506 5.976 -33.929 1.00 71.12 89 GLY A N 1
ATOM 682 C CA . GLY A 1 89 ? 20.460 5.952 -32.822 1.00 71.12 89 GLY A CA 1
ATOM 683 C C . GLY A 1 89 ? 20.451 7.258 -32.021 1.00 71.12 89 GLY A C 1
ATOM 684 O O . GLY A 1 89 ? 20.126 8.324 -32.547 1.00 71.12 89 GLY A O 1
ATOM 685 N N . ALA A 1 90 ? 20.822 7.178 -30.741 1.00 60.62 90 ALA A N 1
ATOM 686 C CA . ALA A 1 90 ? 20.878 8.335 -29.846 1.00 60.62 90 ALA A CA 1
ATOM 687 C C . ALA A 1 90 ? 21.818 9.444 -30.364 1.00 60.62 90 ALA A C 1
ATOM 689 O O . ALA A 1 90 ? 21.496 10.618 -30.217 1.00 60.62 90 ALA A O 1
ATOM 690 N N . GLU A 1 91 ? 22.911 9.088 -31.050 1.00 57.06 91 GLU A N 1
ATOM 691 C CA . GLU A 1 91 ? 23.877 10.055 -31.599 1.00 57.06 91 GLU A CA 1
ATOM 692 C C . GLU A 1 91 ? 23.303 10.968 -32.690 1.00 57.06 91 GLU A C 1
ATOM 694 O O . GLU A 1 91 ? 23.695 12.131 -32.811 1.00 57.06 91 GLU A O 1
ATOM 699 N N . LEU A 1 92 ? 22.340 10.465 -33.467 1.00 55.62 92 LEU A N 1
ATOM 700 C CA . LEU A 1 92 ? 21.691 11.237 -34.524 1.00 55.62 92 LEU A CA 1
ATOM 701 C C . LEU A 1 92 ? 20.620 12.188 -33.973 1.00 55.62 92 LEU A C 1
ATOM 703 O O . LEU A 1 92 ? 20.358 13.207 -34.603 1.00 55.62 92 LEU A O 1
ATOM 707 N N . ARG A 1 93 ? 20.037 11.916 -32.791 1.00 57.06 93 ARG A N 1
ATOM 708 C CA . ARG A 1 93 ? 19.155 12.892 -32.116 1.00 57.06 93 ARG A CA 1
ATOM 709 C C . ARG A 1 93 ? 19.935 14.120 -31.667 1.00 57.06 93 ARG A C 1
ATOM 711 O O . ARG A 1 93 ? 19.440 15.228 -31.835 1.00 57.06 93 ARG A O 1
ATOM 718 N N . SER A 1 94 ? 21.143 13.923 -31.140 1.00 54.06 94 SER A N 1
ATOM 719 C CA . SER A 1 94 ? 22.036 15.013 -30.738 1.00 54.06 94 SER A CA 1
ATOM 720 C C . SER A 1 94 ? 22.390 15.895 -31.936 1.00 54.06 94 SER A C 1
ATOM 722 O O . SER A 1 94 ? 22.228 17.109 -31.873 1.00 54.06 94 SER A O 1
ATOM 724 N N . HIS A 1 95 ? 22.781 15.276 -33.058 1.00 58.22 95 HIS A N 1
ATOM 725 C CA . HIS A 1 95 ? 23.126 16.000 -34.282 1.00 58.22 95 HIS A CA 1
ATOM 726 C C . HIS A 1 95 ? 21.927 16.697 -34.931 1.00 58.22 95 HIS A C 1
ATOM 728 O O . HIS A 1 95 ? 22.072 17.830 -35.367 1.00 58.22 95 HIS A O 1
ATOM 734 N N . LEU A 1 96 ? 20.739 16.081 -34.961 1.00 56.75 96 LEU A N 1
ATOM 735 C CA . LEU A 1 96 ? 19.536 16.725 -35.503 1.00 56.75 96 LEU A CA 1
ATOM 736 C C . LEU A 1 96 ? 19.111 17.943 -34.678 1.00 56.75 96 LEU A C 1
ATOM 738 O O . LEU A 1 96 ? 18.794 18.974 -35.259 1.00 56.75 96 LEU A O 1
ATOM 742 N N . ILE A 1 97 ? 19.151 17.866 -33.343 1.00 59.03 97 ILE A N 1
ATOM 743 C CA . ILE A 1 97 ? 18.850 19.020 -32.478 1.00 59.03 97 ILE A CA 1
ATOM 744 C C . ILE A 1 97 ? 19.878 20.135 -32.696 1.00 59.03 97 ILE A C 1
ATOM 746 O O . ILE A 1 97 ? 19.503 21.302 -32.788 1.00 59.03 97 ILE A O 1
ATOM 750 N N . GLN A 1 98 ? 21.158 19.783 -32.830 1.00 57.06 98 GLN A N 1
ATOM 751 C CA . GLN A 1 98 ? 22.224 20.754 -33.053 1.00 57.06 98 GLN A CA 1
ATOM 752 C C . GLN A 1 98 ? 22.100 21.426 -34.426 1.00 57.06 98 GLN A C 1
ATOM 754 O O . GLN A 1 98 ? 22.134 22.650 -34.493 1.00 57.06 98 GLN A O 1
ATOM 759 N N . ILE A 1 99 ? 21.830 20.655 -35.483 1.00 60.12 99 ILE A N 1
ATOM 760 C CA . ILE A 1 99 ? 21.582 21.163 -36.839 1.00 60.12 99 ILE A CA 1
ATOM 761 C C . ILE A 1 99 ? 20.352 22.083 -36.854 1.00 60.12 99 ILE A C 1
ATOM 763 O O . ILE A 1 99 ? 20.452 23.212 -37.321 1.00 60.12 99 ILE A O 1
ATOM 767 N N . ILE A 1 100 ? 19.223 21.666 -36.267 1.00 59.81 100 ILE A N 1
ATOM 768 C CA . ILE A 1 100 ? 17.996 22.483 -36.198 1.00 59.81 100 ILE A CA 1
ATOM 769 C C . ILE A 1 100 ? 18.224 23.779 -35.399 1.00 59.81 100 ILE A C 1
ATOM 771 O O . ILE A 1 100 ? 17.663 24.811 -35.751 1.00 59.81 100 ILE A O 1
ATOM 775 N N . SER A 1 101 ? 19.072 23.761 -34.363 1.00 58.44 101 SER A N 1
ATOM 776 C CA . SER A 1 101 ? 19.416 24.961 -33.580 1.00 58.44 101 SER A CA 1
ATOM 777 C C . SER A 1 101 ? 20.351 25.943 -34.298 1.00 58.44 101 SER A C 1
ATOM 779 O O . SER A 1 101 ? 20.453 27.094 -33.884 1.00 58.44 101 SER A O 1
ATOM 781 N N . THR A 1 102 ? 21.030 25.497 -35.360 1.00 57.97 102 THR A N 1
ATOM 782 C CA . THR A 1 102 ? 21.973 26.303 -36.155 1.00 57.97 102 THR A CA 1
ATOM 783 C C . THR A 1 102 ? 21.427 26.730 -37.518 1.00 57.97 102 THR A C 1
ATOM 785 O O . THR A 1 102 ? 22.098 27.477 -38.222 1.00 57.97 102 THR A O 1
ATOM 788 N N . LEU A 1 103 ? 20.234 26.267 -37.900 1.00 58.31 103 LEU A N 1
ATOM 789 C CA . LEU A 1 103 ? 19.592 26.627 -39.163 1.00 58.31 103 LEU A CA 1
ATOM 790 C C . LEU A 1 103 ? 18.652 27.826 -38.964 1.00 58.31 103 LEU A C 1
ATOM 792 O O . LEU A 1 103 ? 17.754 27.804 -38.120 1.00 58.31 103 LEU A O 1
ATOM 796 N N . GLU A 1 104 ? 18.844 28.873 -39.766 1.00 59.72 104 GLU A N 1
ATOM 797 C CA . GLU A 1 104 ? 17.914 30.002 -39.874 1.00 59.72 104 GLU A CA 1
ATOM 798 C C . GLU A 1 104 ? 16.540 29.517 -40.384 1.00 59.72 104 GLU A C 1
ATOM 800 O O . GLU A 1 104 ? 16.438 28.548 -41.142 1.00 59.72 104 GLU A O 1
ATOM 805 N N . HIS A 1 105 ? 15.457 30.196 -39.983 1.00 57.50 105 HIS A N 1
ATOM 806 C CA . HIS A 1 105 ? 14.069 29.760 -40.233 1.00 57.50 105 HIS A CA 1
ATOM 807 C C . HIS A 1 105 ? 13.723 29.499 -41.715 1.00 57.50 105 HIS A C 1
ATOM 809 O O . HIS A 1 105 ? 12.771 28.767 -41.997 1.00 57.50 105 HIS A O 1
ATOM 815 N N . SER A 1 106 ? 14.476 30.056 -42.666 1.00 56.38 106 SER A N 1
ATOM 816 C CA . SER A 1 106 ? 14.255 29.860 -44.103 1.00 56.38 106 SER A CA 1
ATOM 817 C C . SER A 1 106 ? 14.632 28.460 -44.605 1.00 56.38 106 SER A C 1
ATOM 819 O O . SER A 1 106 ? 13.960 27.949 -45.499 1.00 56.38 106 SER A O 1
ATOM 821 N N . GLU A 1 107 ? 15.640 27.799 -44.025 1.00 57.16 107 GLU A N 1
ATOM 822 C CA . GLU A 1 107 ? 16.131 26.494 -44.514 1.00 57.16 107 GLU A CA 1
ATOM 823 C C . GLU A 1 107 ? 15.330 25.303 -43.956 1.00 57.16 107 GLU A C 1
ATOM 825 O O . GLU A 1 107 ? 15.294 24.225 -44.552 1.00 57.16 107 GLU A O 1
ATOM 830 N N . MET A 1 108 ? 14.595 25.512 -42.857 1.00 54.53 108 MET A N 1
ATOM 831 C CA . MET A 1 108 ? 13.767 24.482 -42.214 1.00 54.53 108 MET A CA 1
ATOM 832 C C . MET A 1 108 ? 12.548 2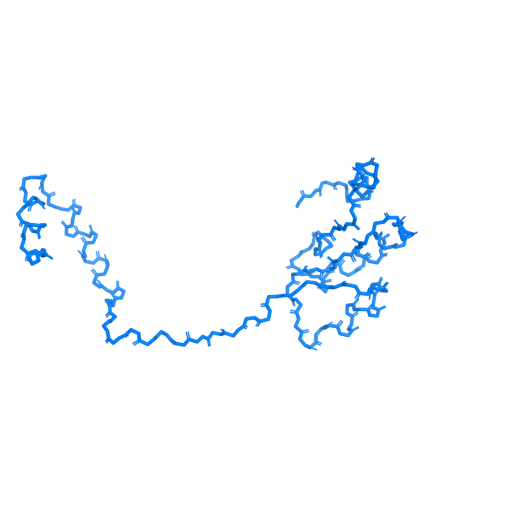4.073 -43.065 1.00 54.53 108 MET A C 1
ATOM 834 O O . MET A 1 108 ? 12.081 22.937 -42.989 1.00 54.53 108 MET A O 1
ATOM 838 N N . SER A 1 109 ? 12.054 24.983 -43.913 1.00 54.62 109 SER A N 1
ATOM 839 C CA . SER A 1 109 ? 10.894 24.740 -44.785 1.00 54.62 109 SER A CA 1
ATOM 840 C C . SER A 1 109 ? 11.219 23.818 -45.967 1.00 54.62 109 SER A C 1
ATOM 842 O O . SER A 1 109 ? 10.341 23.110 -46.453 1.00 54.62 109 SER A O 1
ATOM 844 N N . PHE A 1 110 ? 12.479 23.791 -46.413 1.00 53.78 110 PHE A N 1
ATOM 845 C CA . PHE A 1 110 ? 12.910 22.981 -47.554 1.00 53.78 110 PHE A CA 1
ATOM 846 C C . PHE A 1 110 ? 13.006 21.491 -47.179 1.00 53.78 110 PHE A C 1
ATOM 848 O O . PHE A 1 110 ? 12.474 20.631 -47.879 1.00 53.78 110 PHE A O 1
ATOM 855 N N . LEU A 1 111 ? 13.569 21.183 -46.005 1.00 51.00 111 LEU A N 1
ATOM 856 C CA . LEU A 1 111 ? 13.808 19.807 -45.544 1.00 51.00 111 LEU A CA 1
ATOM 857 C C . LEU A 1 111 ? 12.534 19.040 -45.141 1.00 51.00 111 LEU A C 1
ATOM 859 O O . LEU A 1 111 ? 12.492 17.812 -45.228 1.00 51.00 111 LEU A O 1
ATOM 863 N N . LEU A 1 112 ? 11.477 19.746 -44.726 1.00 50.06 112 LEU A N 1
ATOM 864 C CA . LEU A 1 112 ? 10.177 19.136 -44.420 1.00 50.06 112 LEU A CA 1
ATOM 865 C C . LEU A 1 112 ? 9.345 18.829 -45.677 1.00 50.06 112 LEU A C 1
ATOM 867 O O . LEU A 1 112 ? 8.392 18.062 -45.585 1.00 50.06 112 LEU A O 1
ATOM 871 N N . SER A 1 113 ? 9.709 19.381 -46.841 1.00 50.34 113 SER A N 1
ATOM 872 C CA . SER A 1 113 ? 8.991 19.147 -48.103 1.00 50.34 113 SER A CA 1
ATOM 873 C C . SER A 1 113 ? 9.424 17.871 -48.840 1.00 50.34 113 SER A C 1
ATOM 875 O O . SER A 1 113 ? 8.636 17.309 -49.592 1.00 50.34 113 SER A O 1
ATOM 877 N N . GLU A 1 114 ? 10.636 17.366 -48.582 1.00 49.56 114 GLU A N 1
ATOM 878 C CA . GLU A 1 114 ? 11.188 16.178 -49.262 1.00 49.56 114 GLU A CA 1
ATOM 879 C C . GLU A 1 114 ? 10.946 14.851 -48.515 1.00 49.56 114 GLU A C 1
ATOM 881 O O . GLU A 1 114 ? 11.362 13.792 -48.981 1.00 49.56 114 GLU A O 1
ATOM 886 N N . THR A 1 115 ? 10.280 14.873 -47.354 1.00 44.66 115 THR A N 1
ATOM 887 C CA . THR A 1 115 ? 10.078 13.670 -46.515 1.00 44.66 115 THR A CA 1
ATOM 888 C C . THR A 1 115 ? 8.627 13.221 -46.354 1.00 44.66 115 THR A C 1
ATOM 890 O O . THR A 1 115 ? 8.360 12.267 -45.621 1.00 44.66 115 THR A O 1
ATOM 893 N N . THR A 1 116 ? 7.688 13.816 -47.086 1.00 33.25 116 THR A N 1
ATOM 894 C CA . THR A 1 116 ? 6.356 13.229 -47.290 1.00 33.25 116 THR A CA 1
ATOM 895 C C . THR A 1 116 ? 6.254 12.687 -48.716 1.00 33.25 116 THR A C 1
ATOM 897 O O . THR A 1 116 ? 6.613 13.426 -49.632 1.00 33.25 116 THR A O 1
ATOM 900 N N . PRO A 1 117 ? 5.815 11.430 -48.924 1.00 42.16 117 PRO A N 1
ATOM 901 C CA . PRO A 1 117 ? 5.518 10.929 -50.264 1.00 42.16 117 PRO A CA 1
ATOM 902 C C . PRO A 1 117 ? 4.375 11.708 -50.927 1.00 42.16 117 PRO A C 1
ATOM 904 O O . PRO A 1 117 ? 3.497 12.216 -50.189 1.00 42.16 117 PRO A O 1
#

Secondary structure (DSSP, 8-state):
--S-HHHHHHHHHHTT-SEEEE-SSSSSTTTTHHHHHHHHHHHTTSSEEEEBSS--TTTHHHHHHHHT-S--B-----------S----HHHHHHHHHHHHHS-TTTHHHHTTSS--

Nearest PDB structures (foldseek):
  3iwp-assembly7_H  TM=9.758E-01  e=3.919E-11  Homo sapiens
  3iwp-assembly5_D  TM=9.879E-01  e=8.443E-11  Homo sapiens
  3iwp-assembly4_B  TM=9.915E-01  e=1.239E-10  Homo sapiens
  3iwp-assembly6_F  TM=9.775E-01  e=9.595E-11  Homo sapiens
  3iwp-assembly4_A  TM=9.877E-01  e=1.706E-10  Homo sapiens

Radius of gyration: 24.65 Å; Cα contacts (8 Å, |Δi|>4): 128; chains: 1; bounding box: 40×43×63 Å

Mean predicted aligned error: 11.34 Å